Protein AF-A0A850CR44-F1 (afdb_monomer)

Sequence (168 aa):
GLRVLVAGPGDPDEVTDGWPTEVVAACEFLGAVSDDDKASLLASVDVYVAPNTGGESFGIILIEAMSAGACVLASDLAAFSRVLDGGSAGAMFANEQPDDLARTLVDLLRSPDRRAALAGAGQQRARIFDWSVVADKILAVYETVIEGRAAATPSQGRWNRFLRGGAR

Secondary structure (DSSP, 8-state):
---EEEESSS-HHHHHTT--HHHHTTEEEEES--HHHHHHHHHH-SEEEE---S--SS-HHHHHHHHHTPEEEEE--HHHHHHTGGGTSSEEE-TT-HHHHHHHHHHHHH-HHHHHHHHHHHHHHHGGGSHHHHHHHHHHHHHHHHHHHHHT---TTSHHHHTTS---

Nearest PDB structures (foldseek):
  4n9w-assembly1_A  TM=9.447E-01  e=9.324E-14  Mycolicibacterium smegmatis MC2 155
  4nc9-assembly6_D  TM=9.464E-01  e=4.742E-13  Mycolicibacterium smegmatis MC2 155
  4nc9-assembly5_A  TM=9.496E-01  e=5.048E-13  Mycolicibacterium smegmatis MC2 155
  2gek-assembly1_A  TM=9.496E-01  e=2.128E-12  Mycolicibacterium smegmatis MC2 155
  4nc9-assembly6_C  TM=8.288E-01  e=3.210E-09  Mycolicibacterium smegmatis MC2 155

Foldseek 3Di:
DAAAEAEEADDPCVVCVPPDPVVVVRYDYPYHDDPVVLLVVLLPDQEDEAQDLDDDDAPVVLLSSLQSLHAYEYEPDPNVCVLCVNVQLHHYFHHPDVVRVVVRVVVSVVCSPVSNNNSVSSNVSSVCVDPVNVVVVVVVVVVVVVVVVVVPDPDPPPPVVVVPPDDD

Structure (mmCIF, N/CA/C/O backbone):
data_AF-A0A850CR44-F1
#
_entry.id   AF-A0A850CR44-F1
#
loop_
_atom_site.group_PDB
_atom_site.id
_atom_site.type_symbol
_atom_site.label_atom_id
_atom_site.label_alt_id
_atom_site.label_comp_id
_atom_site.label_asym_id
_atom_site.label_entity_id
_atom_site.label_seq_id
_atom_site.pdbx_PDB_ins_code
_atom_site.Cartn_x
_atom_site.Cartn_y
_atom_site.Cartn_z
_atom_site.occupancy
_atom_site.B_iso_or_equiv
_atom_site.auth_seq_id
_atom_site.auth_comp_id
_atom_site.auth_asym_id
_atom_site.auth_atom_id
_atom_site.pdbx_PDB_model_num
ATOM 1 N N . GLY A 1 1 ? -10.956 -3.498 16.893 1.00 77.38 1 GLY A N 1
ATOM 2 C CA . GLY A 1 1 ? -10.877 -2.081 16.486 1.00 77.38 1 GLY A CA 1
ATOM 3 C C . GLY A 1 1 ? -9.938 -1.964 15.306 1.00 77.38 1 GLY A C 1
ATOM 4 O O . GLY A 1 1 ? -9.202 -2.914 15.065 1.00 77.38 1 GLY A O 1
ATOM 5 N N . LEU A 1 2 ? -9.984 -0.852 14.572 1.00 90.69 2 LEU A N 1
ATOM 6 C CA . LEU A 1 2 ? -8.982 -0.532 13.550 1.00 90.69 2 LEU A CA 1
ATOM 7 C C . LEU A 1 2 ? -7.639 -0.234 14.236 1.00 90.69 2 LEU A C 1
ATOM 9 O O . LEU A 1 2 ? -7.634 0.397 15.290 1.00 90.69 2 LEU A O 1
ATOM 13 N N . ARG A 1 3 ? -6.531 -0.685 13.643 1.00 95.69 3 ARG A N 1
ATOM 14 C CA . ARG A 1 3 ? -5.169 -0.272 14.004 1.00 95.69 3 ARG A CA 1
ATOM 15 C C . ARG A 1 3 ? -4.501 0.301 12.764 1.00 95.69 3 ARG A C 1
ATOM 17 O O . ARG A 1 3 ? -4.620 -0.293 11.694 1.00 95.69 3 ARG A O 1
ATOM 24 N N . VAL A 1 4 ? -3.823 1.431 12.912 1.00 96.50 4 VAL A 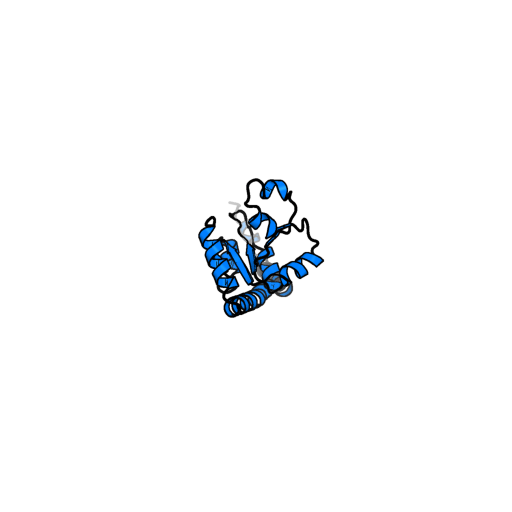N 1
ATOM 25 C CA . VAL A 1 4 ? -3.093 2.099 11.832 1.00 96.50 4 VAL A CA 1
ATOM 26 C C . VAL A 1 4 ? -1.609 2.019 12.151 1.00 96.50 4 VAL A C 1
ATOM 28 O O . VAL A 1 4 ? -1.147 2.631 13.107 1.00 96.50 4 VAL A O 1
ATOM 31 N N . LEU A 1 5 ? -0.868 1.241 11.367 1.00 96.88 5 LEU A N 1
ATOM 32 C CA . LEU A 1 5 ? 0.582 1.143 11.501 1.00 96.88 5 LEU A CA 1
ATOM 33 C C . LEU A 1 5 ? 1.230 2.194 10.598 1.00 96.88 5 LEU A C 1
ATOM 35 O O . LEU A 1 5 ? 0.956 2.224 9.398 1.00 96.88 5 LEU A O 1
ATOM 39 N N . VAL A 1 6 ? 2.085 3.042 11.165 1.00 95.62 6 VAL A N 1
ATOM 40 C CA . VAL A 1 6 ? 2.816 4.083 10.435 1.00 95.62 6 VAL A CA 1
ATOM 41 C C . VAL A 1 6 ? 4.308 3.790 10.538 1.00 95.62 6 VAL A C 1
ATOM 43 O O . VAL A 1 6 ? 4.909 3.929 11.602 1.00 95.62 6 VAL A O 1
ATOM 46 N N . ALA A 1 7 ? 4.904 3.360 9.427 1.00 94.00 7 ALA A N 1
ATOM 47 C CA . ALA A 1 7 ? 6.334 3.093 9.312 1.00 94.00 7 ALA A CA 1
ATOM 48 C C . ALA A 1 7 ? 7.011 4.175 8.467 1.00 94.00 7 ALA A C 1
ATOM 50 O O . ALA A 1 7 ? 6.528 4.537 7.394 1.00 94.00 7 ALA A O 1
ATOM 51 N N . GLY A 1 8 ? 8.145 4.664 8.947 1.00 91.31 8 GLY A N 1
ATOM 52 C CA . GLY A 1 8 ? 8.919 5.728 8.328 1.00 91.31 8 GLY A CA 1
ATOM 53 C C . GLY A 1 8 ? 9.603 6.610 9.372 1.00 91.31 8 GLY A C 1
ATOM 54 O O . GLY A 1 8 ? 9.192 6.634 10.534 1.00 91.31 8 GLY A O 1
ATOM 55 N N . PRO A 1 9 ? 10.670 7.324 8.987 1.00 90.88 9 PRO A N 1
ATOM 56 C CA . PRO A 1 9 ? 11.255 8.341 9.848 1.00 90.88 9 PRO A CA 1
ATOM 57 C C . PRO A 1 9 ? 10.268 9.502 10.040 1.00 90.88 9 PRO A C 1
ATOM 59 O O . PRO A 1 9 ? 9.557 9.878 9.110 1.00 90.88 9 PRO A O 1
ATOM 62 N N . GLY A 1 10 ? 10.260 10.088 11.231 1.00 89.19 10 GLY A N 1
ATOM 63 C CA . GLY A 1 10 ? 9.418 11.232 11.572 1.00 89.19 10 GLY A CA 1
ATOM 64 C C . GLY A 1 10 ? 9.188 11.307 13.074 1.00 89.19 10 GLY A C 1
ATOM 65 O O . GLY A 1 10 ? 9.387 10.313 13.775 1.00 89.19 10 GLY A O 1
ATOM 66 N N . ASP A 1 11 ? 8.795 12.482 13.553 1.00 90.81 11 ASP A N 1
ATOM 67 C CA . ASP A 1 11 ? 8.369 12.675 14.935 1.00 90.81 11 ASP A CA 1
ATOM 68 C C . ASP A 1 11 ? 6.841 12.489 15.025 1.00 90.81 11 ASP A C 1
ATOM 70 O O . ASP A 1 11 ? 6.098 13.269 14.418 1.00 90.81 11 ASP A O 1
ATOM 74 N N . PRO A 1 12 ? 6.338 11.457 15.730 1.00 90.81 12 PRO A N 1
ATOM 75 C CA . PRO A 1 12 ? 4.903 11.262 15.917 1.00 90.81 12 PRO A CA 1
ATOM 76 C C . PRO A 1 12 ? 4.205 12.456 16.574 1.00 90.81 12 PRO A C 1
ATOM 78 O O . PRO A 1 12 ? 3.043 12.720 16.253 1.00 90.81 12 PRO A O 1
ATOM 81 N N . ASP A 1 13 ? 4.890 13.187 17.456 1.00 89.94 13 ASP A N 1
ATOM 82 C CA . ASP A 1 13 ? 4.296 14.303 18.193 1.00 89.94 13 ASP A CA 1
ATOM 83 C C . ASP A 1 13 ? 4.004 15.487 17.253 1.00 89.94 13 ASP A C 1
ATOM 85 O O . ASP A 1 13 ? 2.966 16.134 17.382 1.00 89.94 13 ASP A O 1
ATOM 89 N N . GLU A 1 14 ? 4.844 15.715 16.235 1.00 90.69 14 GLU A N 1
ATOM 90 C CA . GLU A 1 14 ? 4.615 16.754 15.216 1.00 90.69 14 GLU A CA 1
ATOM 91 C C . GLU A 1 14 ? 3.393 16.457 14.334 1.00 90.69 14 GLU A C 1
ATOM 93 O O . GLU A 1 14 ? 2.706 17.373 13.882 1.00 90.69 14 GLU A O 1
ATOM 98 N N . VAL A 1 15 ? 3.118 15.177 14.067 1.00 88.62 15 VAL A N 1
ATOM 99 C CA . VAL A 1 15 ? 2.016 14.756 13.186 1.00 88.62 15 VAL A CA 1
ATOM 100 C C . VAL A 1 15 ? 0.697 14.652 13.946 1.00 88.62 15 VAL A C 1
ATOM 102 O O . VAL A 1 15 ? -0.361 14.898 13.368 1.00 88.62 15 VAL A O 1
ATOM 105 N N . THR A 1 16 ? 0.749 14.276 15.225 1.00 92.94 16 THR A N 1
ATOM 106 C CA . THR A 1 16 ? -0.441 14.022 16.049 1.00 92.94 16 THR A CA 1
ATOM 107 C C . THR A 1 16 ? -0.902 15.226 16.867 1.00 92.94 16 THR A C 1
ATOM 109 O O . THR A 1 16 ? -1.938 15.140 17.533 1.00 92.94 16 THR A O 1
ATOM 112 N N . ASP A 1 17 ? -0.194 16.358 16.796 1.00 93.12 17 ASP A N 1
ATOM 113 C CA . ASP A 1 17 ? -0.601 17.589 17.473 1.00 93.12 17 ASP A CA 1
ATOM 114 C C . ASP A 1 17 ? -2.030 18.005 17.079 1.00 93.12 17 ASP A C 1
ATOM 116 O O . ASP A 1 17 ? -2.408 18.082 15.907 1.00 93.12 17 ASP A O 1
ATOM 120 N N . GLY A 1 18 ? -2.864 18.232 18.094 1.00 91.88 18 GLY A N 1
ATOM 121 C CA . GLY A 1 18 ? -4.274 18.585 17.931 1.00 91.88 18 GLY A CA 1
ATOM 122 C C . GLY A 1 18 ? -5.208 17.456 17.467 1.00 91.88 18 GLY A C 1
ATOM 123 O O . GLY A 1 18 ? -6.398 17.719 17.272 1.00 91.88 18 GLY A O 1
ATOM 124 N N . TRP A 1 19 ? -4.736 16.215 17.298 1.00 95.00 19 TRP A N 1
ATOM 125 C CA . TRP A 1 19 ? -5.606 15.088 16.939 1.00 95.00 19 TRP A CA 1
ATOM 126 C C . TRP A 1 19 ? -6.443 14.602 18.137 1.00 95.00 19 TRP A C 1
ATOM 128 O O . TRP A 1 19 ? -5.991 14.667 19.284 1.00 95.00 19 TRP A O 1
ATOM 138 N N . PRO A 1 20 ? -7.656 14.058 17.907 1.00 95.75 20 PRO A N 1
ATOM 139 C CA . PRO A 1 20 ? -8.435 13.423 18.967 1.00 95.75 20 PRO A CA 1
ATOM 140 C C . PRO A 1 20 ? -7.683 12.245 19.599 1.00 95.75 20 PRO A C 1
ATOM 142 O O . PRO A 1 20 ? -7.065 11.440 18.898 1.00 95.75 20 PRO A O 1
ATOM 145 N N . THR A 1 21 ? -7.770 12.103 20.923 1.00 93.88 21 THR A N 1
ATOM 146 C CA . THR A 1 21 ? -7.032 11.077 21.681 1.00 93.88 21 THR A CA 1
ATOM 147 C C . THR A 1 21 ? -7.339 9.659 21.198 1.00 93.88 21 THR A C 1
ATOM 149 O O . THR A 1 21 ? -6.451 8.814 21.140 1.00 93.88 21 THR A O 1
ATOM 152 N N . GLU A 1 22 ? -8.583 9.393 20.807 1.00 93.62 22 GLU A N 1
ATOM 153 C CA . GLU A 1 22 ? -9.016 8.112 20.257 1.00 93.62 22 GLU A CA 1
ATOM 154 C C . GLU A 1 22 ? -8.381 7.782 18.899 1.00 93.62 22 GLU A C 1
ATOM 156 O O . GLU A 1 22 ? -8.168 6.607 18.603 1.00 93.62 22 GLU A O 1
ATOM 161 N N . VAL A 1 23 ? -8.049 8.796 18.091 1.00 93.62 23 VAL A N 1
ATOM 162 C CA . VAL A 1 23 ? -7.357 8.616 16.807 1.00 93.62 23 VAL A CA 1
ATOM 163 C C . VAL A 1 23 ? -5.893 8.298 17.065 1.00 93.62 23 VAL A C 1
ATOM 165 O O . VAL A 1 23 ? -5.379 7.322 16.525 1.00 93.62 23 VAL A O 1
ATOM 168 N N . VAL A 1 24 ? -5.245 9.059 17.951 1.00 94.31 24 VAL A N 1
ATOM 169 C CA . VAL A 1 24 ? -3.852 8.809 18.350 1.00 94.31 24 VAL A CA 1
ATOM 170 C C . VAL A 1 24 ? -3.701 7.402 18.934 1.00 94.31 24 VAL A C 1
ATOM 172 O O . VAL A 1 24 ? -2.800 6.671 18.542 1.00 94.31 24 VAL A O 1
ATOM 175 N N . ALA A 1 25 ? -4.632 6.973 19.792 1.00 93.81 25 ALA A N 1
ATOM 176 C CA . ALA A 1 25 ? -4.623 5.637 20.392 1.00 93.81 25 ALA A CA 1
ATOM 177 C C . ALA A 1 25 ? -4.836 4.486 19.386 1.00 93.81 25 ALA A C 1
ATOM 179 O O . ALA A 1 25 ? -4.539 3.334 19.705 1.00 93.81 25 ALA A O 1
ATOM 180 N N . ALA A 1 26 ? -5.371 4.767 18.192 1.00 95.19 26 ALA A N 1
ATOM 181 C CA . ALA A 1 26 ? -5.519 3.784 17.120 1.00 95.19 26 ALA A CA 1
ATOM 182 C C . ALA A 1 26 ? -4.268 3.675 16.229 1.00 95.19 26 ALA A C 1
ATOM 184 O O . ALA A 1 26 ? -4.156 2.713 15.459 1.00 95.19 26 ALA A O 1
ATOM 185 N N . CYS A 1 27 ? -3.347 4.636 16.325 1.00 96.00 27 CYS A N 1
ATOM 186 C CA . CYS A 1 27 ? -2.112 4.691 15.557 1.00 96.00 27 CYS A CA 1
ATOM 187 C C . CYS A 1 27 ? -0.940 4.076 16.329 1.00 96.00 27 CYS A C 1
ATOM 189 O O . CYS A 1 27 ? -0.780 4.275 17.530 1.00 96.00 27 CYS A O 1
ATOM 191 N N . GLU A 1 28 ? -0.079 3.365 15.612 1.00 95.69 28 GLU A N 1
ATOM 192 C CA . GLU A 1 28 ? 1.190 2.856 16.116 1.00 95.69 28 GLU A CA 1
ATOM 193 C C . GLU A 1 28 ? 2.306 3.299 15.173 1.00 95.69 28 GLU A C 1
ATOM 195 O O . GLU A 1 28 ? 2.357 2.895 14.009 1.00 95.69 28 GLU A O 1
ATOM 200 N N . PHE A 1 29 ? 3.186 4.159 15.680 1.00 95.19 29 PHE A N 1
ATOM 201 C CA . PHE A 1 29 ? 4.319 4.692 14.936 1.00 95.19 29 PHE A CA 1
ATOM 202 C C . PHE A 1 29 ? 5.537 3.802 15.168 1.00 95.19 29 PHE A C 1
ATOM 204 O O . PHE A 1 29 ? 6.072 3.733 16.272 1.00 95.19 29 PHE A O 1
ATOM 211 N N . LEU A 1 30 ? 5.962 3.107 14.117 1.00 94.75 30 LEU A N 1
ATOM 212 C CA . LEU A 1 30 ? 7.029 2.106 14.172 1.00 94.75 30 LEU A CA 1
ATOM 213 C C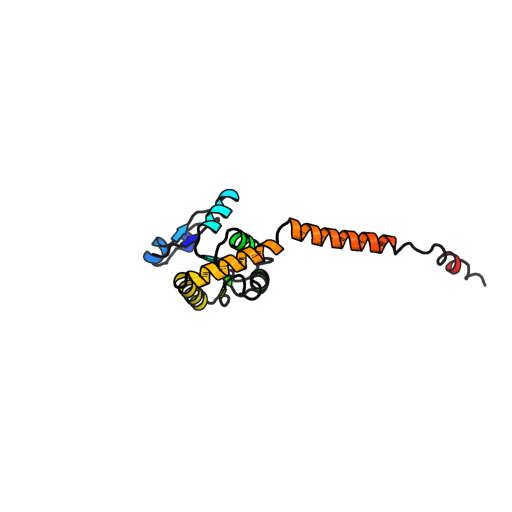 . LEU A 1 30 ? 8.422 2.712 13.953 1.00 94.75 30 LEU A C 1
ATOM 215 O O . LEU A 1 30 ? 9.429 2.051 14.195 1.00 94.75 30 LEU A O 1
ATOM 219 N N . GLY A 1 31 ? 8.490 3.963 13.488 1.00 93.62 31 GLY A N 1
ATOM 220 C CA . GLY A 1 31 ? 9.739 4.591 13.068 1.00 93.62 31 GLY A CA 1
ATOM 221 C C . GLY A 1 31 ? 10.303 3.951 11.796 1.00 93.62 31 GLY A C 1
ATOM 222 O O . GLY A 1 31 ? 9.571 3.373 10.988 1.00 93.62 31 GLY A O 1
ATOM 223 N N . ALA A 1 32 ? 11.615 4.072 11.592 1.00 92.19 32 ALA A N 1
ATOM 224 C CA . ALA A 1 32 ? 12.289 3.447 10.458 1.00 92.19 32 ALA A CA 1
ATOM 225 C C . ALA A 1 32 ? 12.317 1.916 10.611 1.00 92.19 32 ALA A C 1
ATOM 227 O O . ALA A 1 32 ? 12.761 1.395 11.631 1.00 92.19 32 ALA A O 1
ATOM 228 N N . VAL A 1 33 ? 11.879 1.210 9.569 1.00 91.25 33 VAL A N 1
ATOM 229 C CA . VAL A 1 33 ? 11.812 -0.257 9.518 1.00 91.25 33 VAL A CA 1
ATOM 230 C C . VAL A 1 33 ? 12.901 -0.768 8.572 1.00 91.25 33 VAL A C 1
ATOM 232 O O . VAL A 1 33 ? 13.158 -0.147 7.539 1.00 91.25 33 VAL A O 1
ATOM 235 N N . SER A 1 34 ? 13.567 -1.869 8.933 1.00 89.50 34 SER A N 1
ATOM 236 C CA . SER A 1 34 ? 14.572 -2.507 8.072 1.00 89.50 34 SER A CA 1
ATOM 237 C C . SER A 1 34 ? 13.926 -3.091 6.807 1.00 89.50 34 SER A C 1
ATOM 239 O O . SER A 1 34 ? 12.721 -3.333 6.787 1.00 89.50 34 SER A O 1
ATOM 241 N N . ASP A 1 35 ? 14.695 -3.352 5.747 1.00 82.75 35 ASP A N 1
ATOM 242 C CA . ASP A 1 35 ? 14.129 -3.981 4.542 1.00 82.75 35 ASP A CA 1
ATOM 243 C C . ASP A 1 35 ? 1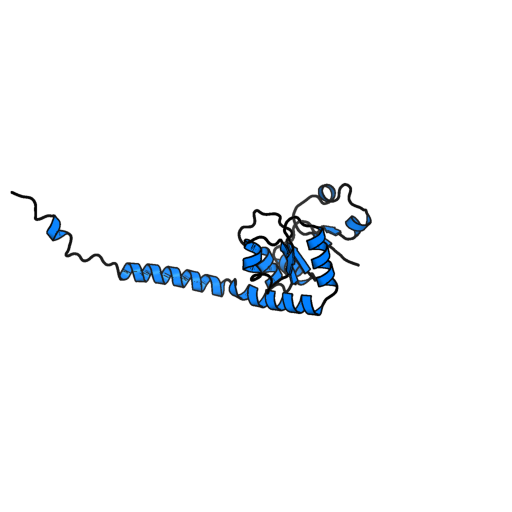3.565 -5.389 4.823 1.00 82.75 35 ASP A C 1
ATOM 245 O O . ASP A 1 35 ? 12.504 -5.737 4.296 1.00 82.75 35 ASP A O 1
ATOM 249 N N . ASP A 1 36 ? 14.215 -6.163 5.701 1.00 82.38 36 ASP A N 1
ATOM 250 C CA . ASP A 1 36 ? 13.755 -7.500 6.108 1.00 82.38 36 ASP A CA 1
ATOM 251 C C . ASP A 1 36 ? 12.418 -7.429 6.868 1.00 82.38 36 ASP A C 1
ATOM 253 O O . ASP A 1 36 ? 11.483 -8.199 6.613 1.00 82.38 36 ASP A O 1
ATOM 257 N N . ASP A 1 37 ? 12.287 -6.451 7.766 1.00 89.44 37 ASP A N 1
ATOM 258 C CA . ASP A 1 37 ? 11.062 -6.239 8.536 1.00 89.44 37 ASP A CA 1
ATOM 259 C C . ASP A 1 37 ? 9.956 -5.598 7.689 1.00 89.44 37 ASP A C 1
ATOM 261 O O . ASP A 1 37 ? 8.777 -5.853 7.925 1.00 89.44 37 ASP A O 1
ATOM 265 N N . LYS A 1 38 ? 10.305 -4.808 6.665 1.00 91.44 38 LYS A N 1
ATOM 266 C CA . LYS A 1 38 ? 9.351 -4.143 5.765 1.00 91.44 38 LYS A CA 1
ATOM 267 C C . LYS A 1 38 ? 8.499 -5.161 5.018 1.00 91.44 38 LYS A C 1
ATOM 269 O O . LYS A 1 38 ? 7.281 -5.005 4.956 1.00 91.44 38 LYS A O 1
ATOM 274 N N . ALA A 1 39 ? 9.111 -6.219 4.488 1.00 88.75 39 ALA A N 1
ATOM 275 C CA . ALA A 1 39 ? 8.372 -7.284 3.813 1.00 88.75 39 ALA A CA 1
ATOM 276 C C . ALA A 1 39 ? 7.388 -7.978 4.769 1.00 88.75 39 ALA A C 1
ATOM 278 O O . ALA A 1 39 ? 6.223 -8.184 4.424 1.00 88.75 39 ALA A O 1
ATOM 279 N N . SER A 1 40 ? 7.836 -8.272 5.993 1.00 92.88 40 SER A N 1
ATOM 280 C CA . SER A 1 40 ? 7.001 -8.879 7.037 1.00 92.88 40 SER A CA 1
ATOM 281 C C . SER A 1 40 ? 5.857 -7.958 7.466 1.00 92.88 40 SER A C 1
ATOM 283 O O . SER A 1 40 ? 4.720 -8.407 7.608 1.00 92.88 40 SER A O 1
ATOM 285 N N . LEU A 1 41 ? 6.128 -6.659 7.613 1.00 95.06 41 LEU A N 1
ATOM 286 C CA . LEU A 1 41 ? 5.131 -5.642 7.930 1.00 95.06 41 LEU A CA 1
ATOM 287 C C . LEU A 1 41 ? 4.065 -5.564 6.834 1.00 95.06 41 LEU A C 1
ATOM 289 O O . LEU A 1 41 ? 2.877 -5.654 7.136 1.00 95.06 41 LEU A O 1
ATOM 293 N N . LEU A 1 42 ? 4.476 -5.453 5.570 1.00 95.62 42 LEU A N 1
ATOM 294 C CA . LEU A 1 42 ? 3.556 -5.395 4.432 1.00 95.62 42 LEU A CA 1
ATOM 295 C C . LEU A 1 42 ? 2.723 -6.676 4.303 1.00 95.62 42 LEU A C 1
ATOM 297 O O . LEU A 1 42 ? 1.543 -6.598 3.981 1.00 95.62 42 LEU A O 1
ATOM 301 N N . ALA A 1 43 ? 3.289 -7.843 4.612 1.00 94.25 43 ALA A N 1
ATOM 302 C CA . ALA A 1 43 ? 2.546 -9.103 4.628 1.00 94.25 43 ALA A CA 1
ATOM 303 C C . ALA A 1 43 ? 1.555 -9.211 5.805 1.00 94.25 43 ALA A C 1
ATOM 305 O O . ALA A 1 43 ? 0.636 -10.028 5.766 1.00 94.25 43 ALA A O 1
ATOM 306 N N . SER A 1 44 ? 1.738 -8.413 6.863 1.00 95.00 44 SER A N 1
ATOM 307 C CA . SER A 1 44 ? 0.923 -8.478 8.083 1.00 95.00 44 SER A CA 1
ATOM 308 C C . SER A 1 44 ? -0.343 -7.615 8.053 1.00 95.00 44 SER A C 1
ATOM 310 O O . SER A 1 44 ? -1.217 -7.794 8.902 1.00 95.00 44 SER A O 1
ATOM 312 N N . VAL A 1 45 ? -0.454 -6.673 7.108 1.00 96.75 45 VAL A N 1
ATOM 313 C CA . VAL A 1 45 ? -1.562 -5.707 7.061 1.00 96.75 45 VAL A CA 1
ATOM 314 C C . VAL A 1 45 ? -2.729 -6.194 6.200 1.00 96.75 45 VAL A C 1
ATOM 316 O O . VAL A 1 45 ? -2.542 -6.762 5.128 1.00 96.75 45 VAL A O 1
ATOM 319 N N . ASP A 1 46 ? -3.961 -5.896 6.627 1.00 96.56 46 ASP A N 1
ATOM 320 C CA . ASP A 1 46 ? -5.166 -6.140 5.818 1.00 96.56 46 ASP A CA 1
ATOM 321 C C . ASP A 1 46 ? -5.189 -5.292 4.537 1.00 96.56 46 ASP A C 1
ATOM 323 O O . ASP A 1 46 ? -5.658 -5.739 3.487 1.00 96.56 46 ASP A O 1
ATOM 327 N N . VAL A 1 47 ? -4.752 -4.034 4.654 1.00 98.25 47 VAL A N 1
ATOM 328 C CA . VAL A 1 47 ? -4.740 -3.041 3.578 1.00 98.25 47 VAL A CA 1
ATOM 329 C C . VAL A 1 47 ? -3.497 -2.168 3.727 1.00 98.25 47 VAL A C 1
ATOM 331 O O . VAL A 1 47 ? -3.278 -1.582 4.786 1.00 98.25 47 VAL A O 1
ATOM 334 N N . TYR A 1 48 ? -2.713 -2.042 2.659 1.00 98.44 48 TYR A N 1
ATOM 335 C CA . TYR A 1 48 ? -1.678 -1.019 2.538 1.00 98.44 48 TYR A CA 1
ATOM 336 C C . TYR A 1 48 ? -2.280 0.234 1.893 1.00 98.44 48 TYR A C 1
ATOM 338 O O . TYR A 1 48 ? -2.909 0.140 0.837 1.00 98.44 48 TYR A O 1
ATOM 346 N N . VAL A 1 49 ? -2.092 1.398 2.519 1.00 98.31 49 VAL A N 1
ATOM 347 C CA . VAL A 1 49 ? -2.633 2.677 2.040 1.00 98.31 49 VAL A CA 1
ATOM 348 C C . VAL A 1 49 ? -1.494 3.573 1.557 1.00 98.31 49 VAL A C 1
ATOM 350 O O . VAL A 1 49 ? -0.578 3.863 2.321 1.00 98.31 49 VAL A O 1
ATOM 353 N N . ALA A 1 50 ? -1.576 4.044 0.312 1.00 97.69 50 ALA A N 1
ATOM 354 C CA . ALA A 1 50 ? -0.637 4.997 -0.285 1.00 97.69 50 ALA A CA 1
ATOM 355 C C . ALA A 1 50 ? -1.351 6.323 -0.610 1.00 97.69 50 ALA A C 1
ATOM 357 O O . ALA A 1 50 ? -1.858 6.490 -1.725 1.00 97.69 50 ALA A O 1
ATOM 358 N N . PRO A 1 51 ? -1.443 7.264 0.352 1.00 97.19 51 PRO A N 1
ATOM 359 C CA . PRO A 1 51 ? -2.225 8.483 0.195 1.00 97.19 51 PRO A CA 1
ATOM 360 C C . PRO A 1 51 ? -1.414 9.661 -0.366 1.00 97.19 51 PRO A C 1
ATOM 362 O O . PRO A 1 51 ? -1.624 10.810 0.015 1.00 97.19 51 PRO A O 1
ATOM 365 N N . ASN A 1 52 ? -0.449 9.385 -1.246 1.00 96.38 52 ASN A N 1
ATOM 366 C CA . ASN A 1 52 ? 0.430 10.404 -1.812 1.00 96.38 52 ASN A CA 1
ATOM 367 C C . ASN A 1 52 ? -0.378 11.438 -2.609 1.00 96.38 52 ASN A C 1
ATOM 369 O O . ASN A 1 52 ? -1.197 11.062 -3.446 1.00 96.38 52 ASN A O 1
ATOM 373 N N . THR A 1 53 ? -0.084 12.724 -2.413 1.00 96.06 53 THR A N 1
ATOM 374 C CA . THR A 1 53 ? -0.742 13.834 -3.128 1.00 96.06 53 THR A CA 1
ATOM 375 C C . THR A 1 53 ? -0.115 14.141 -4.490 1.00 96.06 53 THR A C 1
ATOM 377 O O . THR A 1 53 ? -0.720 14.811 -5.323 1.00 96.06 53 THR A O 1
ATOM 380 N N . GLY A 1 54 ? 1.096 13.639 -4.743 1.00 93.12 54 GLY A N 1
ATOM 381 C CA . GLY A 1 54 ? 1.844 13.837 -5.980 1.00 93.12 54 GLY A CA 1
ATOM 382 C C . GLY A 1 54 ? 3.307 13.417 -5.834 1.00 93.12 54 GLY A C 1
ATOM 383 O O . GLY A 1 54 ? 3.683 12.774 -4.857 1.00 93.12 54 GLY A O 1
ATOM 384 N N . GLY A 1 55 ? 4.136 13.773 -6.821 1.00 85.38 55 GLY A N 1
ATOM 385 C CA . GLY A 1 55 ? 5.596 13.586 -6.770 1.00 85.38 55 GLY A CA 1
ATOM 386 C C . GLY A 1 55 ? 6.093 12.146 -6.933 1.00 85.38 55 GLY A C 1
ATOM 387 O O . GLY A 1 55 ? 7.300 11.916 -6.924 1.00 85.38 55 GLY A O 1
ATOM 388 N N . GLU A 1 56 ? 5.194 11.183 -7.116 1.00 88.00 56 GLU A N 1
ATOM 389 C CA . GLU A 1 56 ? 5.578 9.788 -7.269 1.00 88.00 56 GLU A CA 1
ATOM 390 C C . GLU A 1 56 ? 6.030 9.470 -8.699 1.00 88.00 56 GLU A C 1
ATOM 392 O O . GLU A 1 56 ? 5.356 9.804 -9.677 1.00 88.00 56 GLU A O 1
ATOM 397 N N . SER A 1 57 ? 7.165 8.779 -8.814 1.00 79.44 57 SER A N 1
ATOM 398 C CA . SER A 1 57 ? 7.740 8.413 -10.109 1.00 79.44 57 SER A CA 1
ATOM 399 C C . SER A 1 57 ? 7.190 7.086 -10.625 1.00 79.44 57 SER A C 1
ATOM 401 O O . SER A 1 57 ? 6.738 7.006 -11.768 1.00 79.44 57 SER A O 1
ATOM 403 N N . PHE A 1 58 ? 7.227 6.040 -9.795 1.00 82.38 58 PHE A N 1
ATOM 404 C CA . PHE A 1 58 ? 6.921 4.677 -10.239 1.00 82.38 58 PHE A CA 1
ATOM 405 C C . PHE A 1 58 ? 5.976 3.930 -9.302 1.00 82.38 58 PHE A C 1
ATOM 407 O O . PHE A 1 58 ? 5.183 3.126 -9.778 1.00 82.38 58 PHE A O 1
ATOM 414 N N . GLY A 1 59 ? 6.012 4.205 -7.998 1.00 86.31 59 GLY A N 1
ATOM 415 C CA . GLY A 1 59 ? 5.220 3.479 -7.011 1.00 86.31 59 GLY A CA 1
ATOM 416 C C . GLY A 1 59 ? 5.806 2.111 -6.675 1.00 86.31 59 GLY A C 1
ATOM 417 O O . GLY A 1 59 ? 5.069 1.134 -6.582 1.00 86.31 59 GLY A O 1
ATOM 418 N N . ILE A 1 60 ? 7.129 2.030 -6.482 1.00 92.12 60 ILE A N 1
ATOM 419 C CA . ILE A 1 60 ? 7.803 0.765 -6.141 1.00 92.12 60 ILE A CA 1
ATOM 420 C C . ILE A 1 60 ? 7.221 0.130 -4.872 1.00 92.12 60 ILE A C 1
ATOM 422 O O . ILE A 1 60 ? 7.003 -1.075 -4.833 1.00 92.12 60 ILE A O 1
ATOM 426 N N . ILE A 1 61 ? 6.860 0.950 -3.884 1.00 93.00 61 ILE A N 1
ATOM 427 C CA . ILE A 1 61 ? 6.274 0.491 -2.623 1.00 93.00 61 ILE A CA 1
ATOM 428 C C . ILE A 1 61 ? 4.908 -0.189 -2.818 1.00 93.00 61 ILE A C 1
ATOM 430 O O . ILE A 1 61 ? 4.579 -1.120 -2.090 1.00 93.00 61 ILE A O 1
ATOM 434 N N . LEU A 1 62 ? 4.129 0.196 -3.843 1.00 96.88 62 LEU A N 1
ATOM 435 C CA . LEU A 1 62 ? 2.892 -0.518 -4.187 1.00 96.88 62 LEU A CA 1
ATOM 436 C C . LEU A 1 62 ? 3.217 -1.926 -4.681 1.00 96.88 62 LEU A C 1
ATOM 438 O O . LEU A 1 62 ? 2.543 -2.871 -4.291 1.00 96.88 62 LEU A O 1
ATOM 442 N N . ILE A 1 63 ? 4.255 -2.073 -5.508 1.00 96.25 63 ILE A N 1
ATOM 443 C CA . ILE A 1 63 ? 4.692 -3.381 -6.009 1.00 96.25 63 ILE A CA 1
ATOM 444 C C . ILE A 1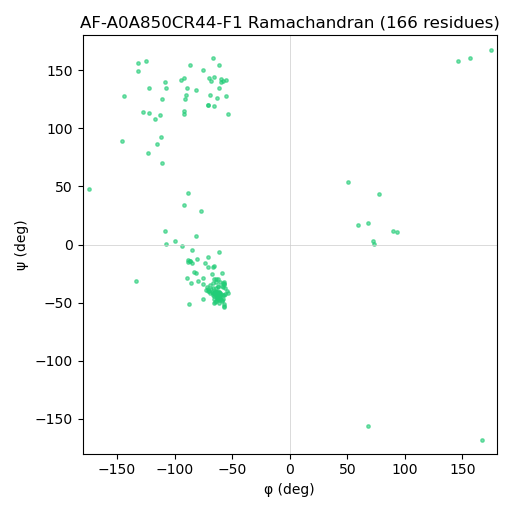 63 ? 5.203 -4.242 -4.851 1.00 96.25 63 ILE A C 1
ATOM 446 O O . ILE A 1 63 ? 4.861 -5.421 -4.791 1.00 96.25 63 ILE A O 1
ATOM 450 N N . GLU A 1 64 ? 5.963 -3.675 -3.911 1.00 95.50 64 GLU A N 1
ATOM 451 C CA . GLU A 1 64 ? 6.400 -4.375 -2.695 1.00 95.50 64 GLU A CA 1
ATOM 452 C C . GLU A 1 64 ? 5.195 -4.861 -1.869 1.00 95.50 64 GLU A C 1
ATOM 454 O O . GLU A 1 64 ? 5.121 -6.042 -1.527 1.00 95.50 64 GLU A O 1
ATOM 459 N N . ALA A 1 65 ? 4.203 -3.996 -1.628 1.00 97.19 65 ALA A N 1
ATOM 460 C CA . ALA A 1 65 ? 2.984 -4.344 -0.896 1.00 97.19 65 ALA A CA 1
ATOM 461 C C . ALA A 1 65 ? 2.156 -5.425 -1.614 1.00 97.19 65 ALA A C 1
ATOM 463 O O . ALA A 1 65 ? 1.734 -6.405 -0.998 1.00 97.19 65 ALA A O 1
ATOM 464 N N . MET A 1 66 ? 1.976 -5.290 -2.931 1.00 97.75 66 MET A N 1
ATOM 465 C CA . MET A 1 66 ? 1.311 -6.288 -3.771 1.00 97.75 66 MET A CA 1
ATOM 466 C C . MET A 1 66 ? 2.046 -7.629 -3.723 1.00 97.75 66 MET A C 1
ATOM 468 O O . MET A 1 66 ? 1.404 -8.668 -3.610 1.00 97.75 66 MET A O 1
ATOM 472 N N . SER A 1 67 ? 3.380 -7.618 -3.774 1.00 95.81 67 SER A N 1
ATOM 473 C CA . SER A 1 67 ? 4.210 -8.830 -3.725 1.00 95.81 67 SER A CA 1
ATOM 474 C C . SER A 1 67 ? 4.107 -9.529 -2.370 1.00 95.81 67 SER A C 1
ATOM 476 O O . SER A 1 67 ? 4.033 -10.754 -2.315 1.00 95.81 67 SER A O 1
ATOM 478 N N . ALA A 1 68 ? 4.028 -8.752 -1.287 1.00 95.25 68 ALA A N 1
ATOM 479 C CA . ALA A 1 68 ? 3.814 -9.244 0.072 1.00 95.25 68 ALA A CA 1
ATOM 480 C C . ALA A 1 68 ? 2.386 -9.775 0.315 1.00 95.25 68 ALA A C 1
ATOM 482 O O . ALA A 1 68 ? 2.137 -10.426 1.326 1.00 95.25 68 ALA A O 1
ATOM 483 N N . GLY A 1 69 ? 1.450 -9.549 -0.616 1.00 96.00 69 GLY A N 1
ATOM 484 C CA . GLY A 1 69 ? 0.063 -10.007 -0.509 1.00 96.00 69 GLY A CA 1
ATOM 485 C C . 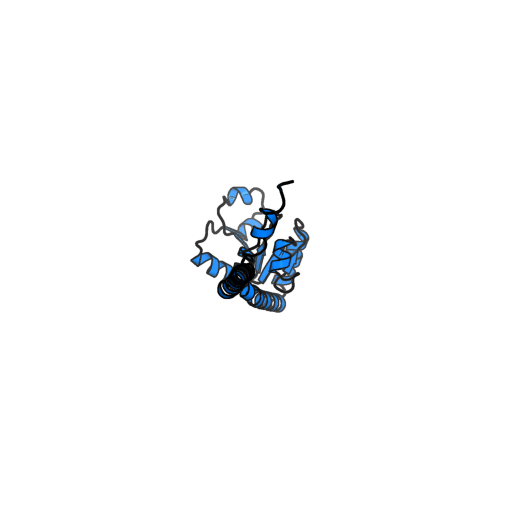GLY A 1 69 ? -0.900 -9.044 0.163 1.00 96.00 69 GLY A C 1
ATOM 486 O O . GLY A 1 69 ? -2.033 -9.434 0.439 1.00 96.00 69 GLY A O 1
ATOM 487 N N . ALA A 1 70 ? -0.497 -7.796 0.392 1.00 97.38 70 ALA A N 1
ATOM 488 C CA . ALA A 1 70 ? -1.405 -6.781 0.896 1.00 97.38 70 ALA A CA 1
ATOM 489 C C . ALA A 1 70 ? -2.430 -6.378 -0.173 1.00 97.38 70 ALA A C 1
ATOM 491 O O . ALA A 1 70 ? -2.112 -6.225 -1.357 1.00 97.38 70 ALA A O 1
ATOM 492 N N . CYS A 1 71 ? -3.664 -6.110 0.255 1.00 98.50 71 CYS A N 1
ATOM 493 C CA . CYS A 1 71 ? -4.602 -5.354 -0.567 1.00 98.50 71 CYS A CA 1
ATOM 494 C C . CYS A 1 71 ? -4.140 -3.890 -0.609 1.00 98.50 71 CYS A C 1
ATOM 496 O O . CYS A 1 71 ? -4.073 -3.235 0.427 1.00 98.50 71 CYS A O 1
ATOM 498 N N . VAL A 1 72 ? -3.841 -3.354 -1.791 1.00 98.69 72 VAL A N 1
ATOM 499 C CA . VAL A 1 72 ? -3.408 -1.955 -1.934 1.00 98.69 72 VAL A CA 1
ATOM 500 C C . VAL A 1 72 ? -4.606 -1.028 -2.136 1.00 98.69 72 VAL A C 1
ATOM 502 O O . VAL A 1 72 ? -5.487 -1.321 -2.945 1.00 98.69 72 VAL A O 1
ATOM 505 N N . LEU A 1 73 ? -4.616 0.101 -1.426 1.00 98.75 73 LEU A N 1
ATOM 506 C CA . LEU A 1 73 ? -5.482 1.257 -1.651 1.00 98.75 73 LEU A CA 1
ATOM 507 C C . LEU A 1 73 ? -4.605 2.493 -1.885 1.00 98.75 73 LEU A C 1
ATOM 509 O O . LEU A 1 73 ? -3.916 2.940 -0.973 1.00 98.75 73 LEU A O 1
ATOM 513 N N . ALA A 1 74 ? -4.625 3.054 -3.089 1.00 98.44 74 ALA A N 1
ATOM 514 C CA . ALA A 1 74 ? -3.767 4.185 -3.446 1.00 98.44 74 ALA A CA 1
ATOM 515 C C . ALA A 1 74 ? -4.566 5.379 -3.977 1.00 98.44 74 ALA A C 1
ATOM 517 O O . ALA A 1 74 ? -5.684 5.214 -4.467 1.00 98.44 74 ALA A O 1
ATOM 518 N N . SER A 1 75 ? -3.988 6.577 -3.908 1.00 98.19 75 SER A N 1
ATOM 519 C CA . SER A 1 75 ? -4.541 7.741 -4.605 1.00 98.19 75 SER A CA 1
ATOM 520 C C . SER A 1 75 ? -4.553 7.511 -6.121 1.00 98.19 75 SER A C 1
ATOM 522 O O . SER A 1 75 ? -3.754 6.743 -6.666 1.00 98.19 75 SER A O 1
ATOM 524 N N . ASP A 1 76 ? -5.451 8.180 -6.840 1.00 97.19 76 ASP A N 1
ATOM 525 C CA . ASP A 1 76 ? -5.643 8.003 -8.282 1.00 97.19 76 ASP A CA 1
ATOM 526 C C . ASP A 1 76 ? -4.590 8.681 -9.176 1.00 97.19 76 ASP A C 1
ATOM 528 O O . ASP A 1 76 ? -4.827 8.992 -10.346 1.00 97.19 76 ASP A O 1
ATOM 532 N N . LEU A 1 77 ? -3.367 8.823 -8.659 1.00 97.12 77 LEU A N 1
ATOM 533 C CA . LEU A 1 77 ? -2.216 9.297 -9.416 1.00 97.12 77 LEU A CA 1
ATOM 534 C C . LEU A 1 77 ? -1.957 8.406 -10.637 1.00 97.12 77 LEU A C 1
ATOM 536 O O . LEU A 1 77 ? -1.998 7.177 -10.570 1.00 97.12 77 LEU A O 1
ATOM 540 N N . ALA A 1 78 ? -1.580 9.023 -11.759 1.00 94.94 78 ALA A N 1
ATOM 541 C CA . ALA A 1 78 ? -1.331 8.303 -13.009 1.00 94.94 78 ALA A CA 1
ATOM 542 C C . ALA A 1 78 ? -0.252 7.208 -12.882 1.00 94.94 78 ALA A C 1
ATOM 544 O O . ALA A 1 78 ? -0.338 6.184 -13.558 1.00 94.94 78 ALA A O 1
ATOM 545 N N . ALA A 1 79 ? 0.763 7.403 -12.030 1.00 94.06 79 ALA A N 1
ATOM 546 C CA . ALA A 1 79 ? 1.775 6.382 -11.748 1.00 94.06 79 ALA A CA 1
ATOM 547 C C . ALA A 1 79 ? 1.157 5.162 -11.041 1.00 94.06 79 ALA A C 1
ATOM 549 O O . ALA A 1 79 ? 1.290 4.038 -11.527 1.00 94.06 79 ALA A O 1
ATOM 550 N N . PHE A 1 80 ? 0.397 5.389 -9.968 1.00 97.31 80 PHE A N 1
ATOM 551 C CA . PHE A 1 80 ? -0.292 4.339 -9.215 1.00 97.31 80 PHE A CA 1
ATOM 552 C C . PHE A 1 80 ? -1.351 3.617 -10.043 1.00 97.31 80 PHE A C 1
ATOM 554 O O . PHE A 1 80 ? -1.398 2.390 -10.025 1.00 97.31 80 PHE A O 1
ATOM 561 N N . SER A 1 81 ? -2.121 4.342 -10.857 1.00 96.75 81 SER A N 1
ATOM 562 C CA . SER A 1 81 ? -3.096 3.750 -11.778 1.00 96.75 81 SER A CA 1
ATOM 563 C C . SER A 1 81 ? -2.465 2.710 -12.711 1.00 96.75 81 SER A C 1
ATOM 565 O O . SER A 1 81 ? -3.041 1.649 -12.941 1.00 96.75 81 SER A O 1
ATOM 567 N N . ARG A 1 82 ? -1.250 2.961 -13.220 1.00 95.31 82 ARG A N 1
ATOM 568 C CA . ARG A 1 82 ? -0.540 2.010 -14.097 1.00 95.31 82 ARG A CA 1
ATOM 569 C C . ARG A 1 82 ? -0.046 0.772 -13.350 1.00 95.31 82 ARG A C 1
ATOM 571 O O . ARG A 1 82 ? -0.098 -0.332 -13.901 1.00 95.31 82 ARG A O 1
ATOM 578 N N . VAL A 1 83 ? 0.433 0.945 -12.117 1.00 96.56 83 VAL A N 1
ATOM 579 C CA . VAL A 1 83 ? 0.853 -0.174 -11.257 1.00 96.56 83 VAL A CA 1
ATOM 580 C C . VAL A 1 83 ? -0.348 -1.062 -10.936 1.00 96.56 83 VAL A C 1
ATOM 582 O O . VAL A 1 83 ? -0.291 -2.270 -11.169 1.00 96.56 83 VAL A O 1
ATOM 585 N N . LEU A 1 84 ? -1.458 -0.444 -10.522 1.00 97.75 84 LEU A N 1
ATOM 586 C CA . LEU A 1 84 ? -2.709 -1.106 -10.136 1.00 97.75 84 LEU A CA 1
ATOM 587 C C . LEU A 1 84 ? -3.605 -1.502 -11.317 1.00 97.75 84 LEU A C 1
ATOM 589 O O . LEU A 1 84 ? -4.740 -1.929 -11.108 1.00 97.75 84 LEU A O 1
ATOM 593 N N . ASP A 1 85 ? -3.109 -1.359 -12.547 1.00 97.12 85 ASP A N 1
ATOM 594 C CA . ASP A 1 85 ? -3.798 -1.736 -13.784 1.00 97.12 85 ASP A CA 1
ATOM 595 C C . ASP A 1 85 ? -5.227 -1.168 -13.871 1.00 97.12 85 ASP A C 1
ATOM 597 O O . ASP A 1 85 ? -6.216 -1.894 -13.997 1.00 97.12 85 ASP A O 1
ATOM 601 N N . GLY A 1 86 ? -5.336 0.154 -13.700 1.00 96.50 86 GLY A N 1
ATOM 602 C CA . GLY A 1 86 ? -6.604 0.886 -13.728 1.00 96.50 86 GLY A CA 1
ATOM 603 C C . GLY A 1 86 ? -7.541 0.575 -12.556 1.00 96.50 86 GLY A C 1
ATOM 604 O O . GLY A 1 86 ? -8.736 0.832 -12.660 1.00 96.50 86 GLY A O 1
ATOM 605 N N . GLY A 1 87 ? -7.021 0.002 -11.467 1.00 97.31 87 GLY A N 1
ATOM 606 C CA . GLY A 1 87 ? -7.799 -0.397 -10.291 1.00 97.31 87 GLY A CA 1
ATOM 607 C C . GLY A 1 87 ? -8.275 -1.855 -10.315 1.00 97.31 87 GLY A C 1
ATOM 608 O O . GLY A 1 87 ? -9.100 -2.252 -9.493 1.00 97.31 87 GLY A O 1
ATOM 609 N N . SER A 1 88 ? -7.783 -2.674 -11.250 1.00 97.88 88 SER A N 1
ATOM 610 C CA . SER A 1 88 ? -8.074 -4.115 -11.268 1.00 97.88 88 SER A CA 1
ATOM 611 C C . SER A 1 88 ? -7.157 -4.928 -10.343 1.00 97.88 88 SER A C 1
ATOM 613 O O . SER A 1 88 ? -7.549 -5.998 -9.881 1.00 97.88 88 SER A O 1
ATOM 615 N N . ALA A 1 89 ? -5.967 -4.406 -10.024 1.00 98.12 89 ALA A N 1
ATOM 616 C CA . ALA A 1 89 ? -4.966 -5.040 -9.159 1.00 98.12 89 ALA A CA 1
ATOM 617 C C . ALA A 1 89 ? -4.822 -4.361 -7.779 1.00 98.12 89 ALA A C 1
ATOM 619 O O . ALA A 1 89 ? -3.878 -4.629 -7.039 1.00 98.12 89 ALA A O 1
ATOM 620 N N . GLY A 1 90 ? -5.750 -3.467 -7.440 1.00 98.31 90 GLY A N 1
ATOM 621 C CA . GLY A 1 90 ? -5.836 -2.758 -6.165 1.00 98.31 90 GLY A CA 1
ATOM 622 C C . GLY A 1 90 ? -6.961 -1.728 -6.205 1.00 98.31 90 GLY A C 1
ATOM 623 O O . GLY A 1 90 ? -7.504 -1.437 -7.264 1.00 98.31 90 GLY A O 1
ATOM 624 N N . ALA A 1 91 ? -7.338 -1.184 -5.056 1.00 98.62 91 ALA A N 1
ATOM 625 C CA . ALA A 1 91 ? -8.341 -0.132 -4.981 1.00 98.62 91 ALA A CA 1
ATOM 626 C C . ALA A 1 91 ? -7.709 1.253 -5.161 1.00 98.62 91 ALA A C 1
ATOM 628 O O . ALA A 1 91 ? -6.533 1.468 -4.862 1.00 98.62 91 ALA A O 1
ATOM 629 N N . MET A 1 92 ? -8.520 2.202 -5.623 1.00 98.69 92 MET A N 1
ATOM 630 C CA . MET A 1 92 ? -8.108 3.585 -5.825 1.00 98.69 92 MET A CA 1
ATOM 631 C C . MET A 1 92 ? -9.129 4.537 -5.204 1.00 98.69 92 MET A C 1
ATOM 633 O O . MET A 1 92 ? -10.315 4.207 -5.150 1.00 98.69 92 MET A O 1
ATOM 637 N N . PHE A 1 93 ? -8.662 5.694 -4.748 1.00 98.69 93 PHE A N 1
ATOM 638 C CA . PHE A 1 93 ? -9.498 6.788 -4.255 1.00 98.69 93 PHE A CA 1
ATOM 639 C C . PHE A 1 93 ? -9.054 8.116 -4.883 1.00 98.69 93 PHE A C 1
ATOM 641 O O . PHE A 1 93 ? -7.908 8.247 -5.317 1.00 98.69 93 PHE A O 1
ATOM 648 N N . ALA A 1 94 ? -9.955 9.092 -4.936 1.00 98.38 94 ALA A N 1
ATOM 649 C CA . ALA A 1 94 ? -9.680 10.404 -5.503 1.00 98.38 94 ALA A CA 1
ATOM 650 C C . ALA A 1 94 ? -8.588 11.136 -4.707 1.00 98.38 94 ALA A C 1
ATOM 652 O O . ALA A 1 94 ? -8.686 11.302 -3.488 1.00 98.38 94 ALA A O 1
ATOM 653 N N . ASN A 1 95 ? -7.540 11.585 -5.396 1.00 98.06 95 ASN A N 1
ATOM 654 C CA . ASN A 1 95 ? -6.432 12.295 -4.775 1.00 98.06 95 ASN A CA 1
ATOM 655 C C . ASN A 1 95 ? -6.909 13.528 -3.990 1.00 98.06 95 ASN A C 1
ATOM 657 O O . ASN A 1 95 ? -7.814 14.238 -4.426 1.00 98.06 95 ASN A O 1
ATOM 661 N N . GLU A 1 96 ? -6.290 13.775 -2.833 1.00 97.38 96 GLU A N 1
ATOM 662 C CA . GLU A 1 96 ? -6.629 14.886 -1.926 1.00 97.38 96 GLU A CA 1
ATOM 663 C C . GLU A 1 96 ? -8.084 14.873 -1.398 1.00 97.38 96 GLU A C 1
ATOM 665 O O . GLU A 1 96 ? -8.549 15.870 -0.851 1.00 97.38 96 GLU A O 1
ATOM 670 N N . GLN A 1 97 ? -8.798 13.740 -1.501 1.00 98.31 97 GLN A N 1
ATOM 671 C CA . GLN A 1 97 ? -10.164 13.574 -0.984 1.00 98.31 97 GLN A CA 1
ATOM 672 C C . GLN A 1 97 ? -10.212 12.590 0.202 1.00 98.31 97 GLN A C 1
ATOM 674 O O . GLN A 1 97 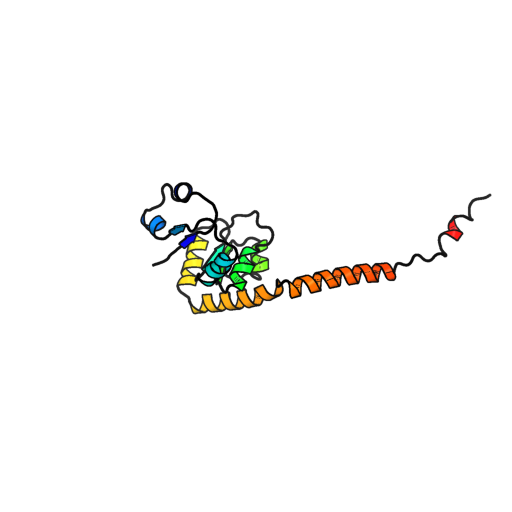? -10.377 11.380 0.004 1.00 98.31 97 GLN A O 1
ATOM 679 N N . PRO A 1 98 ? -10.104 13.070 1.457 1.00 97.38 98 PRO A N 1
ATOM 680 C CA . PRO A 1 98 ? -10.076 12.202 2.639 1.00 97.38 98 PRO A CA 1
ATOM 681 C C . PRO A 1 98 ? -11.381 11.419 2.854 1.00 97.38 98 PRO A C 1
ATOM 683 O O . PRO A 1 98 ? -11.335 10.271 3.297 1.00 97.38 98 PRO A O 1
ATOM 686 N N . ASP A 1 99 ? -12.534 11.987 2.489 1.00 98.50 99 ASP A N 1
ATOM 687 C CA . ASP A 1 99 ? -13.827 11.295 2.583 1.00 98.50 99 ASP A CA 1
ATOM 688 C C . ASP A 1 99 ? -13.888 10.078 1.649 1.00 98.50 99 ASP A C 1
ATOM 690 O O . ASP A 1 99 ? -14.435 9.029 2.003 1.00 98.50 99 ASP A O 1
ATOM 694 N N . ASP A 1 100 ? -13.287 10.195 0.462 1.00 98.69 100 ASP A N 1
ATOM 695 C CA . ASP A 1 100 ? -13.250 9.114 -0.518 1.00 98.69 100 ASP A CA 1
ATOM 696 C C . ASP A 1 100 ? -12.300 7.989 -0.095 1.00 98.69 100 ASP A C 1
ATOM 698 O O . ASP A 1 100 ? -12.635 6.803 -0.208 1.00 98.69 100 ASP A O 1
ATOM 702 N N . LEU A 1 101 ? -11.152 8.364 0.481 1.00 98.62 101 LEU A N 1
ATOM 703 C CA . LEU A 1 101 ? -10.229 7.436 1.129 1.00 98.62 101 LEU A CA 1
ATOM 704 C C . LEU A 1 101 ? -10.932 6.660 2.249 1.00 98.62 101 LEU A C 1
ATOM 706 O O . LEU A 1 101 ? -10.915 5.428 2.252 1.00 98.62 101 LEU A O 1
ATOM 710 N N . ALA A 1 102 ? -11.579 7.368 3.179 1.00 98.00 102 ALA A N 1
ATOM 711 C CA . ALA A 1 102 ? -12.247 6.761 4.324 1.00 98.00 102 ALA A CA 1
ATOM 712 C C . ALA A 1 102 ? -13.358 5.800 3.884 1.00 98.00 102 ALA A C 1
ATOM 714 O O . ALA A 1 102 ? -13.409 4.656 4.343 1.00 98.00 102 ALA A O 1
ATOM 715 N N . ARG A 1 103 ? -14.211 6.228 2.946 1.00 98.50 103 ARG A N 1
ATOM 716 C CA . ARG A 1 103 ? -15.278 5.399 2.373 1.00 98.50 103 ARG A CA 1
ATOM 717 C C . ARG A 1 103 ? -14.718 4.125 1.745 1.00 98.50 103 ARG A C 1
ATOM 719 O O . ARG A 1 103 ? -15.160 3.028 2.080 1.00 98.50 103 ARG A O 1
ATOM 726 N N . THR A 1 104 ? -13.717 4.261 0.878 1.00 98.50 104 THR A N 1
ATOM 727 C CA . THR A 1 104 ? -13.131 3.126 0.153 1.00 98.50 104 THR A CA 1
ATOM 728 C C . THR A 1 104 ? -12.434 2.149 1.099 1.00 98.50 104 THR A C 1
ATOM 730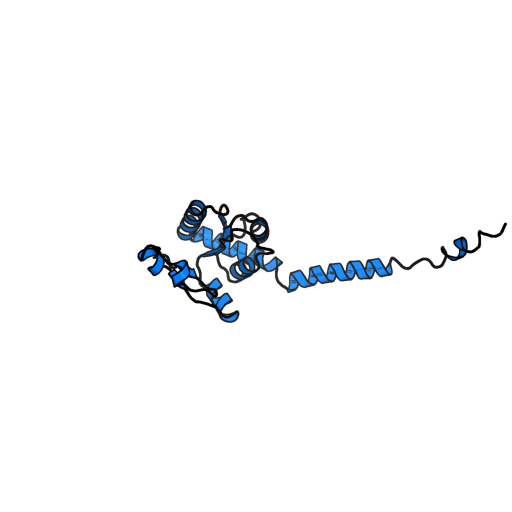 O O . THR A 1 104 ? -12.600 0.934 0.960 1.00 98.50 104 THR A O 1
ATOM 733 N N . LEU A 1 105 ? -11.709 2.656 2.100 1.00 98.19 105 LEU A N 1
ATOM 734 C CA . LEU A 1 105 ? -11.060 1.839 3.123 1.00 98.19 105 LEU A CA 1
ATOM 735 C C . LEU A 1 105 ? -12.083 1.069 3.965 1.00 98.19 105 LEU A C 1
ATOM 737 O O . LEU A 1 105 ? -11.933 -0.135 4.165 1.00 98.19 105 LEU A O 1
ATOM 741 N N . VAL A 1 106 ? -13.148 1.730 4.426 1.00 97.62 106 VAL A N 1
ATOM 742 C CA . VAL A 1 106 ? -14.214 1.082 5.206 1.00 97.62 106 VAL A CA 1
ATOM 743 C C . VAL A 1 106 ? -14.909 -0.007 4.388 1.00 97.62 106 VAL A C 1
ATOM 745 O O . VAL A 1 106 ? -15.137 -1.101 4.909 1.00 97.62 106 VAL A O 1
ATOM 748 N N . ASP A 1 107 ? -15.196 0.245 3.110 1.00 97.75 107 ASP A N 1
ATOM 749 C CA . ASP A 1 107 ? -15.802 -0.746 2.215 1.00 97.75 107 ASP A CA 1
ATOM 750 C C . ASP A 1 107 ? -14.904 -1.981 2.035 1.00 97.75 107 ASP A C 1
ATOM 752 O O . ASP A 1 107 ? -15.394 -3.115 2.045 1.00 97.75 107 ASP A O 1
ATOM 756 N N . LEU A 1 108 ? -13.585 -1.783 1.911 1.00 97.94 108 LEU A N 1
ATOM 757 C CA . LEU A 1 108 ? -12.610 -2.875 1.867 1.00 97.94 108 LEU A CA 1
ATOM 758 C C . LEU A 1 108 ? -12.565 -3.639 3.191 1.00 97.94 108 LEU A C 1
ATOM 760 O O . LEU A 1 108 ? -12.678 -4.864 3.199 1.00 97.94 108 LEU A O 1
ATOM 764 N N . LEU A 1 109 ? -12.451 -2.948 4.325 1.00 96.81 109 LEU A N 1
ATOM 765 C CA . LEU A 1 109 ? -12.380 -3.580 5.647 1.00 96.81 109 LEU A CA 1
ATOM 766 C C . LEU A 1 109 ? -13.648 -4.381 5.986 1.00 96.81 109 LEU A C 1
ATOM 768 O O . LEU A 1 109 ? -13.565 -5.413 6.656 1.00 96.81 109 LEU A O 1
ATOM 772 N N . ARG A 1 110 ? -14.806 -3.974 5.457 1.00 97.38 110 ARG A N 1
ATOM 773 C CA . ARG A 1 110 ? -16.080 -4.700 5.587 1.00 97.38 110 ARG A CA 1
ATOM 774 C C . ARG A 1 110 ? -16.253 -5.868 4.616 1.00 97.38 110 ARG A C 1
ATOM 776 O O . ARG A 1 110 ? -17.150 -6.676 4.831 1.00 97.38 110 ARG A O 1
ATOM 783 N N . SER A 1 111 ? -15.409 -5.983 3.589 1.00 97.75 111 SER A N 1
ATOM 784 C CA . SER A 1 111 ? -15.563 -6.969 2.510 1.00 97.75 111 SER A CA 1
ATOM 785 C C . SER A 1 111 ? -14.319 -7.863 2.368 1.00 97.75 111 SER A C 1
ATOM 787 O O . SER A 1 111 ? -13.519 -7.640 1.455 1.00 97.75 111 SER A O 1
ATOM 789 N N . PRO A 1 112 ? -14.131 -8.881 3.235 1.00 97.38 112 PRO A N 1
ATOM 790 C CA . PRO A 1 112 ? -12.966 -9.771 3.189 1.00 97.38 112 PRO A CA 1
ATOM 791 C C . PRO A 1 112 ? -12.737 -10.416 1.817 1.00 97.38 112 PRO A C 1
ATOM 793 O O . PRO A 1 112 ? -11.611 -10.416 1.330 1.00 97.38 112 PRO A O 1
ATOM 796 N N . ASP A 1 113 ? -13.803 -10.867 1.150 1.00 98.31 113 ASP A N 1
ATOM 797 C CA . ASP A 1 113 ? -13.711 -11.497 -0.175 1.00 98.31 113 ASP A CA 1
ATOM 798 C C . ASP A 1 113 ? -13.175 -10.529 -1.235 1.00 98.31 113 ASP A C 1
ATOM 800 O O . ASP A 1 113 ? -12.325 -10.885 -2.051 1.00 98.31 113 ASP A O 1
ATOM 804 N N . ARG A 1 114 ? -13.624 -9.268 -1.190 1.00 98.00 114 ARG A N 1
ATOM 805 C CA . ARG A 1 114 ? -13.133 -8.218 -2.090 1.00 98.00 114 ARG A CA 1
ATOM 806 C C . ARG A 1 114 ? -11.660 -7.914 -1.823 1.00 98.00 114 ARG A C 1
ATOM 808 O O . ARG A 1 114 ? -10.908 -7.758 -2.783 1.00 98.00 114 ARG A O 1
ATOM 815 N N . ARG A 1 115 ? -11.239 -7.850 -0.551 1.00 98.06 115 ARG A N 1
ATOM 816 C CA . ARG A 1 115 ? -9.817 -7.667 -0.204 1.00 98.06 115 ARG A CA 1
ATOM 817 C C . ARG A 1 115 ? -8.971 -8.820 -0.721 1.00 98.06 115 ARG A C 1
ATOM 819 O O . ARG A 1 115 ? -7.961 -8.568 -1.362 1.00 98.06 115 ARG A O 1
ATOM 826 N N . ALA A 1 116 ? -9.401 -10.060 -0.494 1.00 98.31 116 ALA A N 1
ATOM 827 C CA . ALA A 1 116 ? -8.680 -11.246 -0.943 1.00 98.31 116 ALA A CA 1
ATOM 828 C C . ALA A 1 116 ? -8.559 -11.299 -2.475 1.00 98.31 116 ALA A C 1
ATOM 830 O O . ALA A 1 116 ? -7.488 -11.598 -3.000 1.00 98.31 116 ALA A O 1
ATOM 831 N N . ALA A 1 117 ? -9.627 -10.949 -3.198 1.00 98.56 117 ALA A N 1
ATOM 832 C CA . ALA A 1 117 ? -9.607 -10.876 -4.656 1.00 98.56 117 ALA A CA 1
ATOM 833 C C . ALA A 1 117 ? -8.612 -9.822 -5.171 1.00 98.56 117 ALA A C 1
ATOM 835 O O . ALA A 1 117 ? -7.807 -10.121 -6.053 1.00 98.56 117 ALA A O 1
ATOM 836 N N . LEU A 1 118 ? -8.627 -8.611 -4.598 1.00 98.69 118 LEU A N 1
ATOM 837 C CA . LEU A 1 118 ? -7.696 -7.543 -4.973 1.00 98.69 118 LEU A CA 1
ATOM 838 C C . LEU A 1 118 ? -6.251 -7.870 -4.589 1.00 98.69 118 LEU A C 1
ATOM 840 O O . LEU A 1 118 ? -5.358 -7.634 -5.392 1.00 98.69 118 LEU A O 1
ATOM 844 N N . ALA A 1 119 ? -6.016 -8.453 -3.414 1.00 98.44 119 ALA A N 1
ATOM 845 C CA . ALA A 1 119 ? -4.693 -8.912 -2.994 1.00 98.44 119 ALA A CA 1
ATOM 846 C C . ALA A 1 119 ? -4.137 -9.979 -3.951 1.00 98.44 119 ALA A C 1
ATOM 848 O O . ALA A 1 119 ? -2.991 -9.890 -4.387 1.00 98.44 119 ALA A O 1
ATOM 849 N N . GLY A 1 120 ? -4.966 -10.950 -4.352 1.00 98.38 120 GLY A N 1
ATOM 850 C CA . GLY A 1 120 ? -4.588 -11.968 -5.332 1.00 98.38 120 GLY A CA 1
ATOM 851 C C . GLY A 1 120 ? -4.283 -11.377 -6.712 1.00 98.38 120 GLY A C 1
ATOM 852 O O . GLY A 1 120 ? -3.261 -11.709 -7.312 1.00 98.38 120 GLY A O 1
ATOM 853 N N . ALA A 1 121 ? -5.127 -10.467 -7.208 1.00 98.50 121 ALA A N 1
ATOM 854 C CA . ALA A 1 121 ? -4.877 -9.752 -8.461 1.00 98.50 121 ALA A CA 1
ATOM 855 C C . ALA A 1 121 ? -3.594 -8.906 -8.384 1.00 98.50 121 ALA A C 1
ATOM 857 O O . ALA A 1 121 ? -2.785 -8.925 -9.313 1.00 98.50 121 ALA A O 1
ATOM 858 N N . GLY A 1 122 ? -3.372 -8.244 -7.247 1.00 98.19 122 GLY A N 1
ATOM 859 C CA . GLY A 1 122 ? -2.166 -7.491 -6.924 1.00 98.19 122 GLY A CA 1
ATOM 860 C C . GLY A 1 122 ? -0.910 -8.352 -6.999 1.00 98.19 122 GLY A C 1
ATOM 861 O O . GLY A 1 122 ? 0.002 -8.037 -7.759 1.00 98.19 122 GLY A O 1
ATOM 862 N N . GLN A 1 123 ? -0.885 -9.489 -6.302 1.00 97.25 123 GLN A N 1
ATOM 863 C CA . GLN A 1 123 ? 0.234 -10.436 -6.351 1.00 97.25 123 GLN A CA 1
ATOM 864 C C . GLN A 1 123 ? 0.530 -10.920 -7.771 1.00 97.25 123 GLN A C 1
ATOM 866 O O . GLN A 1 123 ? 1.690 -11.000 -8.171 1.00 97.25 123 GLN A O 1
ATOM 871 N N . GLN A 1 124 ? -0.503 -11.245 -8.555 1.00 97.38 124 GLN A N 1
ATOM 872 C CA . GLN A 1 124 ? -0.304 -11.683 -9.937 1.00 97.38 124 GLN A CA 1
ATOM 873 C C . GLN A 1 124 ? 0.251 -10.564 -10.813 1.00 97.38 124 GLN A C 1
ATOM 875 O O . GLN A 1 124 ? 1.163 -10.793 -11.607 1.00 97.38 124 GLN A O 1
ATOM 880 N N . ARG A 1 125 ? -0.258 -9.342 -10.637 1.00 96.75 125 ARG A N 1
ATOM 881 C CA . ARG A 1 125 ? 0.235 -8.157 -11.332 1.00 96.75 125 ARG A CA 1
ATOM 882 C C . ARG A 1 125 ? 1.684 -7.858 -10.960 1.00 96.75 125 ARG A C 1
ATOM 884 O O . ARG A 1 125 ? 2.464 -7.559 -11.855 1.00 96.75 125 ARG A O 1
ATOM 891 N N . ALA A 1 126 ? 2.066 -7.990 -9.692 1.00 95.81 126 ALA A N 1
ATOM 892 C CA . ALA A 1 126 ? 3.419 -7.707 -9.219 1.00 95.81 126 ALA A CA 1
ATOM 893 C C . ALA A 1 126 ? 4.498 -8.529 -9.950 1.00 95.81 126 ALA A C 1
ATOM 895 O O . ALA A 1 126 ? 5.572 -8.010 -10.246 1.00 95.81 126 ALA A O 1
ATOM 896 N N . ARG A 1 127 ? 4.185 -9.771 -10.348 1.00 93.12 127 ARG A N 1
ATOM 897 C CA . ARG A 1 127 ? 5.111 -10.674 -11.062 1.00 93.12 127 ARG A CA 1
ATOM 898 C C . ARG A 1 127 ? 5.635 -10.115 -12.385 1.00 93.12 127 ARG A C 1
ATOM 900 O O . ARG A 1 127 ? 6.706 -10.513 -12.824 1.00 93.12 127 ARG A O 1
ATOM 907 N N . ILE A 1 128 ? 4.921 -9.195 -13.039 1.00 90.69 128 ILE A N 1
ATOM 908 C CA . ILE A 1 128 ? 5.406 -8.599 -14.299 1.00 90.69 128 ILE A CA 1
ATOM 909 C C . ILE A 1 128 ? 6.547 -7.596 -14.080 1.00 90.69 128 ILE A C 1
ATOM 911 O O . ILE A 1 128 ? 7.197 -7.197 -15.050 1.00 90.69 128 ILE A O 1
ATOM 915 N N . PHE A 1 129 ? 6.729 -7.153 -12.834 1.00 86.75 129 PHE A N 1
ATOM 916 C CA . PHE A 1 129 ? 7.778 -6.239 -12.393 1.00 86.75 129 PHE A CA 1
ATOM 917 C C . PHE A 1 129 ? 8.949 -6.978 -11.737 1.00 86.75 129 PHE A C 1
ATOM 919 O O . PHE A 1 129 ? 9.890 -6.334 -11.280 1.00 86.75 129 PHE A O 1
ATOM 926 N N . ASP A 1 130 ? 8.902 -8.312 -11.698 1.00 83.25 130 ASP A N 1
ATOM 927 C CA . ASP A 1 130 ? 9.983 -9.137 -11.177 1.00 83.25 130 ASP A CA 1
ATOM 928 C C . ASP A 1 130 ? 11.277 -8.907 -11.972 1.00 83.25 130 ASP A C 1
ATOM 930 O O . ASP A 1 130 ? 11.252 -8.733 -13.198 1.00 83.25 130 ASP A O 1
ATOM 934 N N . TRP A 1 131 ? 12.421 -8.913 -11.283 1.00 78.62 131 TRP A N 1
ATOM 935 C CA . TRP A 1 131 ? 13.721 -8.636 -11.896 1.00 78.62 131 TRP A CA 1
ATOM 936 C C . TRP A 1 131 ? 14.042 -9.570 -13.056 1.00 78.62 131 TRP A C 1
ATOM 938 O O . TRP A 1 131 ? 14.643 -9.122 -14.030 1.00 78.62 131 TRP A O 1
ATOM 948 N N . SER A 1 132 ? 13.606 -10.829 -12.986 1.00 71.75 132 SER A N 1
ATOM 949 C CA . SER A 1 132 ? 13.755 -11.786 -14.087 1.00 71.75 132 SER A CA 1
ATOM 950 C C . SER A 1 132 ? 13.079 -11.288 -15.374 1.00 71.75 132 SER A C 1
ATOM 952 O O . SER A 1 132 ? 13.702 -11.233 -16.430 1.00 71.75 132 SER A O 1
ATOM 954 N N . VAL A 1 133 ? 11.839 -10.803 -15.270 1.00 74.62 133 VAL A N 1
ATOM 955 C CA . VAL A 1 133 ? 11.046 -10.289 -16.399 1.00 74.62 133 VAL A CA 1
ATOM 956 C C . VAL A 1 133 ? 11.584 -8.953 -16.913 1.00 74.62 133 VAL A C 1
ATOM 958 O O . VAL A 1 133 ? 11.589 -8.691 -18.119 1.00 74.62 133 VAL A O 1
ATOM 961 N N . VAL A 1 134 ? 12.002 -8.070 -16.006 1.00 77.81 134 VAL A N 1
ATOM 962 C CA . VAL A 1 134 ? 12.532 -6.750 -16.369 1.00 77.81 134 VAL A CA 1
ATOM 963 C C . VAL A 1 134 ? 13.895 -6.882 -17.052 1.00 77.81 134 VAL A C 1
ATOM 965 O O . VAL A 1 134 ? 14.124 -6.220 -18.066 1.00 77.81 134 VAL A O 1
ATOM 968 N N . ALA A 1 135 ? 14.770 -7.759 -16.555 1.00 75.50 135 ALA A N 1
ATOM 969 C CA . ALA A 1 135 ? 16.084 -8.008 -17.140 1.00 75.50 135 ALA A CA 1
ATOM 970 C C . ALA A 1 135 ? 15.982 -8.546 -18.573 1.00 75.50 135 ALA A C 1
ATOM 972 O O . ALA A 1 135 ? 16.664 -8.021 -19.451 1.00 75.50 135 ALA A O 1
ATOM 973 N N . ASP A 1 136 ? 15.079 -9.495 -18.835 1.00 74.50 136 ASP A N 1
ATOM 974 C CA . ASP A 1 136 ? 14.864 -10.046 -20.180 1.00 74.50 136 ASP A CA 1
ATOM 975 C C . ASP A 1 136 ? 14.425 -8.966 -21.181 1.00 74.50 136 ASP A C 1
ATOM 977 O O . ASP A 1 136 ? 14.923 -8.897 -22.306 1.00 74.50 136 ASP A O 1
ATOM 981 N N . LYS A 1 137 ? 13.532 -8.057 -20.766 1.00 76.62 137 LYS A N 1
ATOM 982 C CA . LYS A 1 137 ? 13.101 -6.927 -21.608 1.00 76.62 137 LYS A CA 1
ATOM 983 C C . LYS A 1 137 ? 14.242 -5.954 -21.893 1.00 76.62 137 LYS A C 1
ATOM 985 O O . LYS A 1 137 ? 14.348 -5.455 -23.012 1.00 76.62 137 LYS A O 1
ATOM 990 N N . ILE A 1 138 ? 15.079 -5.669 -20.895 1.00 82.69 138 ILE A N 1
ATOM 991 C CA . ILE A 1 138 ? 16.253 -4.804 -21.066 1.00 82.69 138 ILE A CA 1
ATOM 992 C C . ILE A 1 138 ? 17.260 -5.465 -22.014 1.00 82.69 138 ILE A C 1
ATOM 994 O O . ILE A 1 138 ? 17.761 -4.806 -22.927 1.00 82.69 138 ILE A O 1
ATOM 998 N N . LEU A 1 139 ? 17.514 -6.764 -21.844 1.00 84.81 139 LEU A N 1
ATOM 999 C CA . LEU A 1 139 ? 18.426 -7.527 -22.688 1.00 84.81 139 LEU A CA 1
ATOM 1000 C C . LEU A 1 139 ? 17.963 -7.532 -24.149 1.00 84.81 139 LEU A C 1
ATOM 1002 O O . LEU A 1 139 ? 18.758 -7.210 -25.026 1.00 84.81 139 LEU A O 1
ATOM 1006 N N . ALA A 1 140 ? 16.673 -7.762 -24.405 1.00 80.56 140 ALA A N 1
ATOM 1007 C CA . ALA A 1 140 ? 16.106 -7.728 -25.754 1.00 80.56 140 ALA A CA 1
ATOM 1008 C C . ALA A 1 140 ? 16.307 -6.367 -26.456 1.00 80.56 140 ALA A C 1
ATOM 1010 O O . ALA A 1 140 ? 16.557 -6.300 -27.665 1.00 80.56 140 ALA A O 1
ATOM 1011 N N . VAL A 1 141 ? 16.239 -5.257 -25.710 1.00 84.38 141 VAL A N 1
ATOM 1012 C CA . VAL A 1 141 ? 16.553 -3.921 -26.247 1.00 84.38 141 VAL A CA 1
ATOM 1013 C C . VAL A 1 141 ? 18.038 -3.812 -26.601 1.00 84.38 141 VAL A C 1
ATOM 1015 O O . VAL A 1 141 ? 18.371 -3.295 -27.669 1.00 84.38 141 VAL A O 1
ATOM 1018 N N . TYR A 1 142 ? 18.937 -4.308 -25.747 1.00 83.69 142 TYR A N 1
ATOM 1019 C CA . TYR A 1 142 ? 20.373 -4.321 -26.040 1.00 83.69 142 TYR A CA 1
ATOM 1020 C C . TYR A 1 142 ? 20.706 -5.184 -27.261 1.00 83.69 142 TYR A C 1
ATOM 1022 O O . TYR A 1 142 ? 21.450 -4.727 -28.129 1.00 83.69 142 TYR A O 1
ATOM 1030 N N . GLU A 1 143 ? 20.112 -6.372 -27.378 1.00 87.44 143 GLU A N 1
ATOM 1031 C CA . GLU A 1 143 ? 20.255 -7.260 -28.537 1.00 87.44 143 GLU A CA 1
ATOM 1032 C C . GLU A 1 143 ? 19.801 -6.566 -29.825 1.00 87.44 143 GLU A C 1
ATOM 1034 O O . GLU A 1 143 ? 20.572 -6.483 -30.781 1.00 87.44 143 GLU A O 1
ATOM 1039 N N . THR A 1 144 ? 18.622 -5.935 -29.812 1.00 82.12 144 THR A N 1
ATOM 1040 C CA . THR A 1 144 ? 18.090 -5.186 -30.965 1.00 82.12 144 THR A CA 1
ATOM 1041 C C . THR A 1 144 ? 19.054 -4.090 -31.436 1.00 82.12 144 THR A C 1
ATOM 1043 O O . THR A 1 144 ? 19.272 -3.901 -32.635 1.00 82.12 144 THR A O 1
ATOM 1046 N N . VAL A 1 145 ? 19.660 -3.348 -30.502 1.00 87.19 145 VAL A N 1
ATOM 1047 C CA . VAL A 1 145 ? 20.615 -2.280 -30.837 1.00 87.19 145 VAL A CA 1
ATOM 1048 C C . VAL A 1 145 ? 21.921 -2.852 -31.390 1.00 87.19 145 VAL A C 1
ATOM 1050 O O . VAL A 1 145 ? 22.473 -2.288 -32.337 1.00 87.19 145 VAL A O 1
ATOM 1053 N N . ILE A 1 146 ? 22.420 -3.960 -30.836 1.00 86.50 146 ILE A N 1
ATOM 1054 C CA . ILE A 1 146 ? 23.643 -4.626 -31.307 1.00 86.50 146 ILE A CA 1
ATOM 1055 C C . ILE A 1 146 ? 23.441 -5.183 -32.723 1.00 86.50 146 ILE A C 1
ATOM 1057 O O . ILE A 1 146 ? 24.266 -4.926 -33.605 1.00 86.50 146 ILE A O 1
ATOM 1061 N N . GLU A 1 147 ? 22.329 -5.874 -32.970 1.00 78.50 147 GLU A N 1
ATOM 1062 C CA . GLU A 1 147 ? 21.978 -6.434 -34.279 1.00 78.50 147 GLU A CA 1
ATOM 1063 C C . GLU A 1 147 ? 21.751 -5.339 -35.330 1.00 78.50 147 GLU A C 1
ATOM 1065 O O . GLU A 1 147 ? 22.286 -5.410 -36.441 1.00 78.50 147 GLU A O 1
ATOM 1070 N N . GLY A 1 148 ? 21.047 -4.263 -34.963 1.00 67.94 148 GLY A N 1
ATOM 1071 C CA . GLY A 1 148 ? 20.868 -3.091 -35.821 1.00 67.94 148 GLY A CA 1
ATOM 1072 C C . GLY A 1 148 ? 22.193 -2.410 -36.188 1.00 67.94 148 GLY A C 1
ATOM 1073 O O . GLY A 1 148 ? 22.349 -1.905 -37.303 1.00 67.94 148 GLY A O 1
ATOM 1074 N N . ARG A 1 149 ? 23.190 -2.447 -35.293 1.00 57.56 149 ARG A N 1
ATOM 1075 C CA . ARG A 1 149 ? 24.548 -1.947 -35.561 1.00 57.56 149 ARG A CA 1
ATOM 1076 C C . ARG A 1 149 ? 25.327 -2.848 -36.521 1.00 57.56 149 ARG A C 1
ATOM 1078 O O . ARG A 1 149 ? 26.068 -2.327 -37.350 1.00 57.56 149 ARG A O 1
ATOM 1085 N N . ALA A 1 150 ? 25.147 -4.167 -36.442 1.00 57.66 150 ALA A N 1
ATOM 1086 C CA . ALA A 1 150 ? 25.769 -5.125 -37.358 1.00 57.66 150 ALA A CA 1
ATOM 1087 C C . ALA A 1 150 ? 25.200 -5.012 -38.788 1.00 57.66 150 ALA A C 1
ATOM 1089 O O . ALA A 1 150 ? 25.953 -5.054 -39.767 1.00 57.66 150 ALA A O 1
ATOM 1090 N N . ALA A 1 151 ? 23.889 -4.772 -38.915 1.00 56.66 151 ALA A N 1
ATOM 1091 C CA . ALA A 1 151 ? 23.232 -4.492 -40.194 1.00 56.66 151 ALA A CA 1
ATOM 1092 C C . ALA A 1 151 ? 23.659 -3.140 -40.808 1.00 56.66 151 ALA A C 1
ATOM 1094 O O . ALA A 1 151 ? 23.653 -2.976 -42.029 1.00 56.66 151 ALA A O 1
ATOM 1095 N N . ALA A 1 152 ? 24.095 -2.186 -39.981 1.00 55.22 152 ALA A N 1
ATOM 1096 C CA . ALA A 1 152 ? 24.612 -0.882 -40.391 1.00 55.22 152 ALA A CA 1
ATOM 1097 C C . ALA A 1 152 ? 26.133 -0.893 -40.661 1.00 55.22 152 ALA A C 1
ATOM 1099 O O . ALA A 1 152 ? 26.851 0.025 -40.263 1.00 55.22 152 ALA A O 1
ATOM 1100 N N . THR A 1 153 ? 26.653 -1.906 -41.364 1.00 49.66 153 THR A N 1
ATOM 1101 C CA . THR A 1 153 ? 28.033 -1.841 -41.872 1.00 49.66 153 THR A CA 1
ATOM 1102 C C . THR A 1 153 ? 28.087 -0.807 -43.010 1.00 49.66 153 THR A C 1
ATOM 1104 O O . THR A 1 153 ? 27.384 -0.969 -44.012 1.00 49.66 153 THR A O 1
ATOM 1107 N N . PRO A 1 154 ? 28.896 0.269 -42.917 1.00 49.69 154 PRO A N 1
ATOM 1108 C CA . PRO A 1 154 ? 28.960 1.260 -43.978 1.00 49.69 154 PRO A CA 1
ATOM 1109 C C . PRO A 1 154 ? 29.550 0.619 -45.234 1.00 49.69 154 PRO A C 1
ATOM 1111 O O . PRO A 1 154 ? 30.698 0.178 -45.239 1.00 49.69 154 PRO A O 1
ATOM 1114 N N . SER A 1 155 ? 28.779 0.594 -46.325 1.00 55.91 155 SER A N 1
ATOM 1115 C CA . SER A 1 155 ? 29.307 0.209 -47.635 1.00 55.91 155 SER A CA 1
ATOM 1116 C C . SER A 1 155 ? 30.536 1.076 -47.967 1.00 55.91 155 SER A C 1
ATOM 1118 O O . SER A 1 155 ? 30.428 2.286 -48.182 1.00 55.91 155 SER A O 1
ATOM 1120 N N . GLN A 1 156 ? 31.724 0.465 -48.019 1.00 56.78 156 GLN A N 1
ATOM 1121 C CA . GLN A 1 156 ? 32.993 1.137 -48.349 1.00 56.78 156 GLN A CA 1
ATOM 1122 C C . GLN A 1 156 ? 33.007 1.758 -49.766 1.00 56.78 156 GLN A C 1
ATOM 1124 O O . GLN A 1 156 ? 33.934 2.478 -50.128 1.00 56.78 156 GLN A O 1
ATOM 1129 N N . GLY A 1 157 ? 31.973 1.531 -50.584 1.00 52.50 157 GLY A N 1
ATOM 1130 C CA . GLY A 1 157 ? 31.921 1.954 -51.985 1.00 52.50 157 GLY A CA 1
ATOM 1131 C C . GLY A 1 157 ? 31.411 3.375 -52.262 1.00 52.50 157 GLY A C 1
ATOM 1132 O O . GLY A 1 157 ? 31.585 3.856 -53.383 1.00 52.50 157 GLY A O 1
ATOM 1133 N N . ARG A 1 158 ? 30.776 4.071 -51.303 1.00 51.81 158 ARG A N 1
ATOM 1134 C CA . ARG A 1 158 ? 30.114 5.366 -51.596 1.00 51.81 158 ARG A CA 1
ATOM 1135 C C . ARG A 1 158 ? 31.027 6.592 -51.447 1.00 51.81 158 ARG A C 1
ATOM 1137 O O . ARG A 1 158 ? 30.855 7.557 -52.187 1.00 51.81 158 ARG A O 1
ATOM 1144 N N . TRP A 1 159 ? 32.032 6.538 -50.571 1.00 52.28 159 TRP A N 1
ATOM 1145 C CA . TRP A 1 159 ? 32.914 7.680 -50.275 1.00 52.28 159 TRP A CA 1
ATOM 1146 C C . TRP A 1 159 ? 33.951 7.968 -51.377 1.00 52.28 159 TRP A C 1
ATOM 1148 O O . TRP A 1 159 ? 34.203 9.129 -51.695 1.00 52.28 159 TRP A O 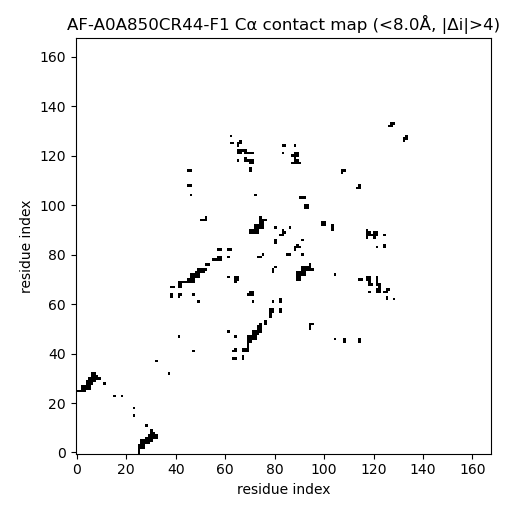1
ATOM 1158 N N . ASN A 1 160 ? 34.464 6.940 -52.068 1.00 48.84 160 ASN A N 1
ATOM 1159 C CA . ASN A 1 160 ? 35.433 7.120 -53.165 1.00 48.84 160 ASN A CA 1
ATOM 1160 C C . ASN A 1 160 ? 34.858 7.826 -54.406 1.00 48.84 160 ASN A C 1
ATOM 1162 O O . ASN A 1 160 ? 35.620 8.348 -55.222 1.00 48.84 160 ASN A O 1
ATOM 1166 N N . ARG A 1 161 ? 33.527 7.863 -54.564 1.00 53.25 161 ARG A N 1
ATOM 1167 C CA . ARG A 1 161 ? 32.868 8.544 -55.690 1.00 53.25 161 ARG A CA 1
ATOM 1168 C C . ARG A 1 161 ? 32.738 10.055 -55.463 1.00 53.25 161 ARG A C 1
ATOM 1170 O O . ARG A 1 161 ? 32.687 10.799 -56.433 1.00 53.25 161 ARG A O 1
ATOM 1177 N N . PHE A 1 162 ? 32.737 10.502 -54.206 1.00 53.75 162 PHE A N 1
ATOM 1178 C CA . PHE A 1 162 ? 32.619 11.919 -53.846 1.00 53.75 162 PHE A CA 1
ATOM 1179 C C . PHE A 1 162 ? 33.953 12.675 -53.986 1.00 53.75 162 PHE A C 1
ATOM 1181 O O . PHE A 1 162 ? 33.964 13.840 -54.360 1.00 53.75 162 PHE A O 1
ATOM 1188 N N . LEU A 1 163 ? 35.089 12.002 -53.770 1.00 52.25 163 LEU A N 1
ATOM 1189 C CA . LEU A 1 163 ? 36.425 12.621 -53.798 1.00 52.25 163 LEU A CA 1
ATOM 119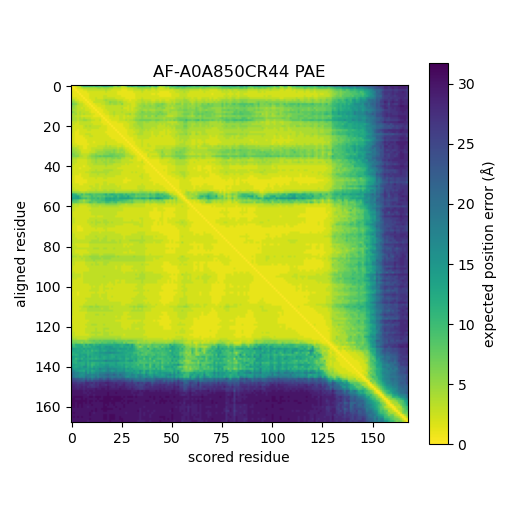0 C C . LEU A 1 163 ? 37.060 12.732 -55.200 1.00 52.25 163 LEU A C 1
ATOM 1192 O O . LEU A 1 163 ? 38.137 13.303 -55.335 1.00 52.25 163 LEU A O 1
ATOM 1196 N N . ARG A 1 164 ? 36.428 12.190 -56.252 1.00 52.00 164 ARG A N 1
ATOM 1197 C CA . ARG A 1 164 ? 36.961 12.213 -57.633 1.00 52.00 164 ARG A CA 1
ATOM 1198 C C . ARG A 1 164 ? 36.233 13.172 -58.584 1.00 52.00 164 ARG A C 1
ATOM 1200 O O . ARG A 1 164 ? 36.605 13.254 -59.750 1.00 52.00 164 ARG A O 1
ATOM 1207 N N . GLY A 1 165 ? 35.213 13.889 -58.115 1.00 50.59 165 GLY A N 1
ATOM 1208 C CA . GLY A 1 165 ? 34.414 14.810 -58.928 1.00 50.59 165 GLY A CA 1
ATOM 1209 C C . GLY A 1 165 ? 34.648 16.267 -58.545 1.00 50.59 165 GLY A C 1
ATOM 1210 O O . GLY A 1 165 ? 33.773 16.876 -57.947 1.00 50.59 165 GLY A O 1
ATOM 1211 N N . GLY A 1 166 ? 35.825 16.817 -58.846 1.00 45.34 166 GLY A N 1
ATOM 1212 C CA . GLY A 1 166 ? 36.140 18.200 -58.477 1.00 45.34 166 GLY A CA 1
ATOM 1213 C C . GLY A 1 166 ? 37.471 18.706 -59.019 1.00 45.34 166 GLY A C 1
ATOM 1214 O O . GLY A 1 166 ? 38.268 19.248 -58.267 1.00 45.34 166 GLY A O 1
ATOM 1215 N N . ALA A 1 167 ? 37.737 18.488 -60.304 1.00 45.66 167 ALA A N 1
ATOM 1216 C CA . ALA A 1 167 ? 38.786 19.202 -61.023 1.00 45.66 167 ALA A CA 1
ATOM 1217 C C . ALA A 1 167 ? 38.337 19.400 -62.469 1.00 45.66 167 ALA A C 1
ATOM 1219 O O . ALA A 1 167 ? 38.587 18.527 -63.296 1.00 45.66 167 ALA A O 1
ATOM 1220 N N . ARG A 1 168 ? 37.636 20.507 -62.731 1.00 42.47 168 ARG A N 1
ATOM 1221 C CA . ARG A 1 168 ? 37.642 21.284 -63.979 1.00 42.47 168 ARG A CA 1
ATOM 1222 C C . ARG A 1 168 ? 37.192 22.700 -63.663 1.00 42.47 168 ARG A C 1
ATOM 1224 O O . ARG A 1 168 ? 36.204 22.820 -62.908 1.00 42.47 168 ARG A O 1
#

Mean predicted aligned error: 9.14 Å

Solvent-accessible surface area (backbone atoms only — not comparable to full-atom values): 9540 Å² total; per-residue (Å²): 132,80,74,44,79,45,74,42,80,76,64,67,66,78,72,48,62,92,55,57,69,72,58,57,73,30,47,44,78,66,32,69,69,54,75,75,52,44,50,56,52,34,47,69,38,79,59,44,76,45,81,59,82,65,95,69,80,62,50,64,67,56,43,52,27,12,60,40,50,8,18,41,36,31,24,58,44,73,39,44,30,63,69,21,58,78,46,65,26,15,49,66,26,59,59,89,36,68,69,45,42,52,51,53,50,52,54,41,75,73,29,62,69,60,33,52,52,24,10,51,37,11,32,60,54,30,57,69,69,31,66,72,54,46,50,54,56,54,48,52,52,53,50,53,54,52,53,54,51,64,74,59,63,77,72,82,73,64,64,69,63,66,80,71,72,84,86,130

Radius of gyration: 25.35 Å; Cα contacts (8 Å, |Δi|>4): 193; chains: 1; bounding box: 55×33×86 Å

pLDDT: mean 88.11, std 14.74, range [42.47, 98.75]